Protein AF-A0A2A7UGS6-F1 (afdb_monomer)

Nearest PDB structures (foldseek):
  5nqn-assembly1_A  TM=5.643E-01  e=7.737E-01  Methylosinus trichosporium OB3b
  8a3k-assembly1_UNK  TM=6.134E-01  e=1.224E+00  synthetic construct
  3zx6-assembly1_A  TM=3.512E-01  e=9.407E+00  Archaeoglobus fulgidus DSM 4304

Radius of gyration: 15.06 Å; Cα contacts (8 Å, |Δi|>4): 134; chains: 1; bounding box: 39×29×36 Å

Secondary structure (DSSP, 8-state):
-HHHHHHHHHHHHHHHHTTHHHHH-THHHHHHH-----SHHHHHHHHHHHHHHHHHHHHHHHHHH-GGGHHHHHHHHHHHHHHHHHHHHHSGGG--HHHHHHHHHHHHHHHHHHHHHHHHHT-

pLDDT: mean 86.7, std 12.14, range [56.25, 97.62]

Structure (mmCIF, N/CA/C/O backbone):
data_AF-A0A2A7UGS6-F1
#
_entry.id   AF-A0A2A7UGS6-F1
#
loop_
_atom_site.group_PDB
_atom_site.id
_atom_site.type_symbol
_atom_site.label_atom_id
_atom_site.label_alt_id
_atom_site.label_comp_id
_atom_site.label_asym_id
_atom_site.label_entity_id
_atom_site.label_seq_id
_atom_site.pdbx_PDB_ins_code
_atom_site.Cartn_x
_atom_site.Cartn_y
_atom_site.Cartn_z
_atom_site.occupancy
_atom_site.B_iso_or_equiv
_atom_site.auth_seq_id
_atom_site.auth_comp_id
_atom_site.auth_asym_id
_atom_site.auth_atom_id
_atom_site.pdbx_PDB_model_num
ATOM 1 N N . MET A 1 1 ? -19.004 3.002 10.798 1.00 70.31 1 MET A N 1
ATOM 2 C CA . MET A 1 1 ? -17.572 3.354 10.626 1.00 70.31 1 MET A CA 1
ATOM 3 C C . MET A 1 1 ? -16.693 2.116 10.438 1.00 70.31 1 MET A C 1
ATOM 5 O O . MET A 1 1 ? -15.994 2.053 9.437 1.00 70.31 1 MET A O 1
ATOM 9 N N . TYR A 1 2 ? -16.797 1.086 11.290 1.00 81.62 2 TYR A N 1
ATOM 10 C CA . TYR A 1 2 ? -15.959 -0.124 11.205 1.00 81.62 2 TYR A CA 1
ATOM 11 C C . TYR A 1 2 ? -15.961 -0.868 9.857 1.00 81.62 2 TYR A C 1
ATOM 13 O O . TYR A 1 2 ? -14.882 -1.248 9.401 1.00 81.62 2 TYR A O 1
ATOM 21 N N . LEU A 1 3 ? -17.116 -1.062 9.201 1.00 89.44 3 LEU A N 1
ATOM 22 C CA . LEU A 1 3 ? -17.160 -1.735 7.890 1.00 89.44 3 LEU A CA 1
ATOM 23 C C . LEU A 1 3 ? -16.411 -0.949 6.808 1.00 89.44 3 LEU A C 1
ATOM 25 O O . LEU A 1 3 ? -15.660 -1.543 6.042 1.00 89.44 3 LEU A O 1
ATOM 29 N N . LEU A 1 4 ? -16.573 0.377 6.778 1.00 93.31 4 LEU A N 1
ATOM 30 C CA . LEU A 1 4 ? -15.909 1.232 5.794 1.00 93.31 4 LEU A CA 1
ATOM 31 C C . LEU A 1 4 ? -14.387 1.201 5.973 1.00 93.31 4 LEU A C 1
ATOM 33 O O . LEU A 1 4 ? -13.671 0.973 5.005 1.00 93.31 4 LEU A O 1
ATOM 37 N N . THR A 1 5 ? -13.888 1.342 7.206 1.00 92.38 5 THR A N 1
ATOM 38 C CA . THR A 1 5 ? -12.451 1.206 7.498 1.00 92.38 5 THR A CA 1
ATOM 39 C C . THR A 1 5 ? -11.921 -0.156 7.054 1.00 92.38 5 THR A C 1
ATOM 41 O O . THR A 1 5 ? -10.881 -0.228 6.411 1.00 92.38 5 THR A O 1
ATOM 44 N N . SER A 1 6 ? -12.648 -1.235 7.353 1.00 93.75 6 SER A N 1
ATOM 45 C CA . SER A 1 6 ? -12.239 -2.595 6.978 1.00 93.75 6 SER A CA 1
ATOM 46 C C . SER A 1 6 ? -12.185 -2.762 5.458 1.00 93.75 6 SER A C 1
ATOM 48 O O . SER A 1 6 ? -11.200 -3.270 4.936 1.00 93.75 6 SER A O 1
ATOM 50 N N . ALA A 1 7 ? -13.194 -2.264 4.736 1.00 95.94 7 ALA A N 1
ATOM 51 C CA . ALA A 1 7 ? -13.220 -2.284 3.277 1.00 95.94 7 ALA A CA 1
ATOM 52 C C . ALA A 1 7 ? -12.045 -1.500 2.669 1.00 95.94 7 ALA A C 1
ATOM 54 O O . ALA A 1 7 ? -11.372 -2.006 1.773 1.00 95.94 7 ALA A O 1
ATOM 55 N N . LEU A 1 8 ? -11.746 -0.304 3.189 1.00 95.44 8 LEU A N 1
ATOM 56 C CA . LEU A 1 8 ? -10.603 0.499 2.743 1.00 95.44 8 LEU A CA 1
ATOM 57 C C . LEU A 1 8 ? -9.273 -0.232 2.971 1.00 95.44 8 LEU A C 1
ATOM 59 O O . LEU A 1 8 ? -8.442 -0.283 2.067 1.00 95.44 8 LEU A O 1
ATOM 63 N N . LEU A 1 9 ? -9.085 -0.843 4.144 1.00 95.44 9 LEU A N 1
ATOM 64 C CA . LEU A 1 9 ? -7.876 -1.607 4.463 1.00 95.44 9 LEU A CA 1
ATOM 65 C C . LEU A 1 9 ? -7.714 -2.842 3.571 1.00 95.44 9 LEU A C 1
ATOM 67 O O . LEU A 1 9 ? -6.601 -3.124 3.133 1.00 95.44 9 LEU A O 1
ATOM 71 N N . LEU A 1 10 ? -8.806 -3.541 3.245 1.00 96.88 10 LEU A N 1
ATOM 72 C CA . LEU A 1 10 ? -8.775 -4.667 2.310 1.00 96.88 10 LEU A CA 1
ATOM 73 C C . LEU A 1 10 ? -8.387 -4.220 0.896 1.00 96.88 10 LEU A C 1
ATOM 75 O O . LEU A 1 10 ? -7.553 -4.866 0.265 1.00 96.88 10 LEU A O 1
ATOM 79 N N . VAL A 1 11 ? -8.941 -3.104 0.410 1.00 96.19 11 VAL A N 1
ATOM 80 C CA . VAL A 1 11 ? -8.604 -2.554 -0.914 1.00 96.19 11 VAL A CA 1
ATOM 81 C C . VAL A 1 11 ? -7.135 -2.136 -0.975 1.00 96.19 11 VAL A C 1
ATOM 83 O O . VAL A 1 11 ? -6.415 -2.549 -1.883 1.00 96.19 11 VAL A O 1
ATOM 86 N N . VAL A 1 12 ? -6.658 -1.357 -0.001 1.00 95.88 12 VAL A N 1
ATOM 87 C CA . VAL A 1 12 ? -5.257 -0.907 0.028 1.00 95.88 12 VAL A CA 1
ATOM 88 C C . VAL A 1 12 ? -4.304 -2.090 0.230 1.00 95.88 12 VAL A C 1
ATOM 90 O O . VAL A 1 12 ? -3.260 -2.150 -0.422 1.00 95.88 12 VAL A O 1
ATOM 93 N N . GLY A 1 13 ? -4.673 -3.059 1.070 1.00 95.00 13 GLY A N 1
ATOM 94 C CA . GLY A 1 13 ? -3.919 -4.295 1.268 1.00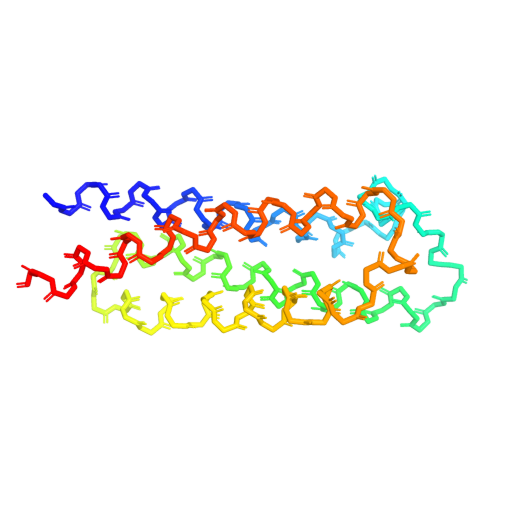 95.00 13 GLY A CA 1
ATOM 95 C C . GLY A 1 13 ? -3.790 -5.113 -0.020 1.00 95.00 13 GLY A C 1
ATOM 96 O O . GLY A 1 13 ? -2.690 -5.535 -0.369 1.00 95.00 13 GLY A O 1
ATOM 97 N N . ALA A 1 14 ? -4.873 -5.250 -0.791 1.00 94.06 14 ALA A N 1
ATOM 98 C CA . ALA A 1 14 ? -4.851 -5.923 -2.089 1.00 94.06 14 ALA A CA 1
ATOM 99 C C . ALA A 1 14 ? -3.937 -5.215 -3.108 1.00 94.06 14 ALA A C 1
ATOM 101 O O . ALA A 1 14 ? -3.205 -5.878 -3.844 1.00 94.06 14 ALA A O 1
ATOM 102 N N . ILE A 1 15 ? -3.916 -3.877 -3.117 1.00 92.44 15 ILE A N 1
ATOM 103 C CA . ILE A 1 15 ? -2.991 -3.099 -3.958 1.00 92.44 15 ILE A CA 1
ATOM 104 C C . ILE A 1 15 ? -1.527 -3.390 -3.574 1.00 92.44 15 ILE A C 1
ATOM 106 O O . ILE A 1 15 ? -0.702 -3.612 -4.459 1.00 92.44 15 ILE A O 1
ATOM 110 N N . HIS A 1 16 ? -1.208 -3.479 -2.278 1.00 91.19 16 HIS A N 1
ATOM 111 C CA . HIS A 1 16 ? 0.142 -3.820 -1.795 1.00 91.19 16 HIS A CA 1
ATOM 112 C C . HIS A 1 16 ? 0.552 -5.268 -2.081 1.00 91.19 16 HIS A C 1
ATOM 114 O O . HIS A 1 16 ? 1.741 -5.555 -2.222 1.00 91.19 16 HIS A O 1
ATOM 120 N N . LEU A 1 17 ? -0.412 -6.185 -2.191 1.00 88.19 17 LEU A N 1
ATOM 121 C CA . LEU A 1 17 ? -0.150 -7.569 -2.586 1.00 88.19 17 LEU A CA 1
ATOM 122 C C . LEU A 1 17 ? 0.175 -7.710 -4.075 1.00 88.19 17 LEU A C 1
ATOM 124 O O . LEU A 1 17 ? 0.842 -8.674 -4.450 1.00 88.19 17 LEU A O 1
ATOM 128 N N . ALA A 1 18 ? -0.257 -6.778 -4.932 1.00 83.94 18 ALA A N 1
ATOM 129 C CA . ALA A 1 18 ? -0.054 -6.889 -6.377 1.00 83.94 18 ALA A CA 1
ATOM 130 C C . ALA A 1 18 ? 1.438 -7.014 -6.774 1.00 83.94 18 ALA A C 1
ATOM 132 O O . ALA A 1 18 ? 1.766 -7.915 -7.552 1.00 83.94 18 ALA A O 1
ATOM 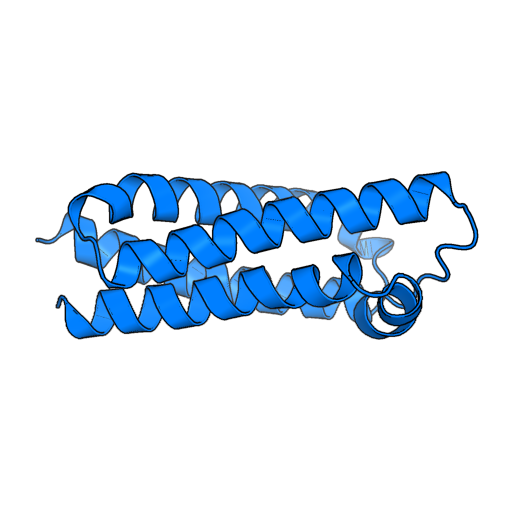133 N N . PRO A 1 19 ? 2.375 -6.227 -6.200 1.00 76.44 19 PRO A N 1
ATOM 134 C CA . PRO A 1 19 ? 3.813 -6.462 -6.341 1.00 76.44 19 PRO A CA 1
ATOM 135 C C . PRO A 1 19 ? 4.275 -7.857 -5.903 1.00 76.44 19 PRO A C 1
ATOM 137 O O . PRO A 1 19 ? 5.198 -8.395 -6.506 1.00 76.44 19 PRO A O 1
ATOM 140 N N . GLY A 1 20 ? 3.628 -8.478 -4.911 1.00 73.94 20 GLY A N 1
ATOM 141 C CA . GLY A 1 20 ? 3.947 -9.823 -4.416 1.00 73.94 20 GLY A CA 1
ATOM 142 C C . GLY A 1 20 ? 3.919 -10.906 -5.500 1.00 73.94 20 GLY A C 1
ATOM 143 O O . GLY A 1 20 ? 4.675 -11.873 -5.435 1.00 73.94 20 GLY A O 1
ATOM 144 N N . ILE A 1 21 ? 3.145 -10.705 -6.570 1.00 69.06 21 ILE A N 1
ATOM 145 C CA . ILE A 1 21 ? 3.132 -11.588 -7.746 1.00 69.06 21 ILE A CA 1
ATOM 146 C C . ILE A 1 21 ? 4.523 -11.666 -8.411 1.00 69.06 21 ILE A C 1
ATOM 148 O O . ILE A 1 21 ? 4.897 -12.709 -8.952 1.00 69.06 21 ILE A O 1
ATOM 152 N N . VAL A 1 22 ? 5.315 -10.592 -8.334 1.00 63.34 22 VAL A N 1
ATOM 153 C CA . VAL A 1 22 ? 6.688 -10.519 -8.861 1.00 63.34 22 VAL A CA 1
ATOM 154 C C . VAL A 1 22 ? 7.672 -11.331 -8.012 1.00 63.34 22 VAL A C 1
ATOM 156 O O . VAL A 1 22 ? 8.642 -11.860 -8.553 1.00 63.34 22 VAL A O 1
ATOM 159 N N . ALA A 1 23 ? 7.414 -11.523 -6.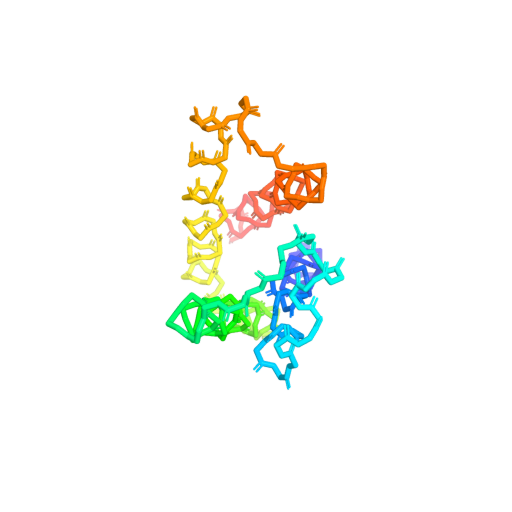711 1.00 66.31 23 ALA A N 1
ATOM 160 C CA . ALA A 1 23 ? 8.253 -12.372 -5.856 1.00 66.31 23 ALA A CA 1
ATOM 161 C C . ALA A 1 23 ? 8.247 -13.843 -6.311 1.00 66.31 23 ALA A C 1
ATOM 163 O O . ALA A 1 23 ? 9.283 -14.519 -6.264 1.00 66.31 23 ALA A O 1
ATOM 164 N N . LEU A 1 24 ? 7.082 -14.314 -6.775 1.00 63.75 24 LEU A N 1
ATOM 165 C CA . LEU A 1 24 ? 6.837 -15.690 -7.212 1.00 63.75 24 LEU A CA 1
ATOM 166 C C . LEU A 1 24 ? 7.309 -15.955 -8.647 1.00 63.75 24 LEU A C 1
ATOM 168 O O . LEU A 1 24 ? 7.611 -17.094 -8.990 1.00 63.75 24 LEU A O 1
ATOM 172 N N . SER A 1 25 ? 7.384 -14.925 -9.494 1.00 65.50 25 SER A N 1
ATOM 173 C CA . SER A 1 25 ? 7.814 -15.073 -10.885 1.00 65.50 25 SER A CA 1
ATOM 174 C C . SER A 1 25 ? 8.651 -13.872 -11.347 1.00 65.50 25 SER A C 1
ATOM 176 O O . SER A 1 25 ? 8.091 -12.821 -11.668 1.00 65.50 25 SER A O 1
ATOM 178 N N . PRO A 1 26 ? 9.985 -14.028 -11.471 1.00 60.19 26 PRO A N 1
ATOM 179 C CA . PRO A 1 26 ? 10.871 -12.978 -11.978 1.00 60.19 26 PRO A CA 1
ATOM 180 C C . PRO A 1 26 ? 10.511 -12.545 -13.404 1.00 60.19 26 PRO A C 1
ATOM 182 O O . PRO A 1 26 ? 10.657 -11.380 -13.766 1.00 60.19 26 PRO A O 1
ATOM 185 N N . HIS A 1 27 ? 9.978 -13.464 -14.216 1.00 60.53 27 HIS A N 1
ATOM 186 C CA . HIS A 1 27 ? 9.523 -13.159 -15.572 1.00 60.53 27 HIS A CA 1
ATOM 187 C C . HIS A 1 27 ? 8.364 -12.149 -15.591 1.00 60.53 27 HIS A C 1
ATOM 189 O O . HIS A 1 27 ? 8.310 -11.324 -16.501 1.00 60.53 27 HIS A O 1
ATOM 195 N N . ARG A 1 28 ? 7.516 -12.110 -14.550 1.00 61.28 28 ARG A N 1
ATOM 196 C CA . ARG A 1 28 ? 6.426 -11.124 -14.416 1.00 61.28 28 ARG A CA 1
ATOM 197 C C . ARG A 1 28 ? 6.911 -9.722 -14.032 1.00 61.28 28 ARG A C 1
ATOM 199 O O . ARG A 1 28 ? 6.144 -8.770 -14.159 1.00 61.28 28 ARG A O 1
ATOM 206 N N . ALA A 1 29 ? 8.178 -9.552 -13.632 1.00 58.78 29 ALA A N 1
ATOM 207 C CA . ALA A 1 29 ? 8.779 -8.224 -13.468 1.00 58.78 29 ALA A CA 1
ATOM 208 C C . ALA A 1 29 ? 8.809 -7.459 -14.801 1.00 58.78 29 ALA A C 1
ATOM 210 O O . ALA A 1 29 ? 8.546 -6.255 -14.825 1.00 58.78 29 ALA A O 1
ATOM 211 N N . ARG A 1 30 ? 9.023 -8.168 -15.925 1.00 60.19 30 ARG A N 1
ATOM 212 C CA . ARG A 1 30 ? 8.884 -7.577 -17.263 1.00 60.19 30 ARG A CA 1
ATOM 213 C C . ARG A 1 30 ? 7.467 -7.081 -17.484 1.00 60.19 30 ARG A C 1
ATOM 215 O O . ARG A 1 30 ? 7.313 -5.953 -17.930 1.00 60.19 30 ARG A O 1
ATOM 222 N N . ASP A 1 31 ? 6.450 -7.854 -17.122 1.00 59.34 31 ASP A N 1
ATOM 223 C CA . ASP A 1 31 ? 5.047 -7.488 -17.350 1.00 59.34 31 ASP A CA 1
ATOM 224 C C . ASP A 1 31 ? 4.592 -6.307 -16.482 1.00 59.34 31 ASP A C 1
ATOM 226 O O . ASP A 1 31 ? 3.937 -5.394 -16.991 1.00 59.34 31 ASP A O 1
ATOM 230 N N . LEU A 1 32 ? 4.985 -6.273 -15.202 1.00 60.03 32 LEU A N 1
ATOM 231 C CA . LEU A 1 32 ? 4.606 -5.200 -14.276 1.00 60.03 32 LEU A CA 1
ATOM 232 C C . LEU A 1 32 ? 5.435 -3.922 -14.438 1.00 60.03 32 LEU A C 1
ATOM 234 O O . LEU A 1 32 ? 4.875 -2.832 -14.346 1.00 60.03 32 LEU A O 1
ATOM 238 N N . TYR A 1 33 ? 6.743 -4.032 -14.684 1.00 56.75 33 TYR A N 1
ATOM 239 C CA . TYR A 1 33 ? 7.665 -2.888 -14.654 1.00 56.75 33 TYR A CA 1
ATOM 240 C C . TYR A 1 33 ? 8.326 -2.581 -16.002 1.00 56.75 33 TYR A C 1
ATOM 242 O O . TYR A 1 33 ? 8.853 -1.487 -16.184 1.00 56.75 33 TYR A O 1
ATOM 250 N N . GLY A 1 34 ? 8.247 -3.482 -16.986 1.00 56.25 34 GLY A N 1
ATOM 251 C CA . GLY A 1 34 ? 8.863 -3.290 -18.308 1.00 56.25 34 GLY A CA 1
ATOM 252 C C . GLY A 1 34 ? 10.379 -3.469 -18.315 1.00 56.25 34 GLY A C 1
ATOM 253 O O . GLY A 1 34 ? 11.003 -3.287 -19.354 1.00 56.25 34 GLY A O 1
ATOM 254 N N . THR A 1 35 ? 10.973 -3.836 -17.181 1.00 56.97 35 THR A N 1
ATOM 255 C CA . THR A 1 35 ? 12.403 -4.087 -17.052 1.00 56.97 35 THR A CA 1
ATOM 256 C C . THR A 1 35 ? 12.664 -5.579 -17.231 1.00 56.97 35 THR A C 1
ATOM 258 O O . THR A 1 35 ? 12.110 -6.421 -16.520 1.00 56.97 35 THR A O 1
ATOM 261 N N . ALA A 1 36 ? 13.505 -5.943 -18.198 1.00 57.09 36 ALA A N 1
ATOM 262 C CA . ALA A 1 36 ? 14.167 -7.235 -18.131 1.00 57.09 36 ALA A CA 1
ATOM 263 C C . ALA A 1 36 ? 15.161 -7.132 -16.972 1.00 57.09 36 ALA A C 1
ATOM 265 O O . ALA A 1 36 ? 16.163 -6.434 -17.082 1.00 57.09 36 ALA A O 1
ATOM 266 N N . ALA A 1 37 ? 14.859 -7.759 -15.834 1.00 58.53 37 ALA A N 1
ATOM 267 C CA . ALA A 1 37 ? 15.862 -7.994 -14.803 1.00 58.53 37 ALA A CA 1
ATOM 268 C C . ALA A 1 37 ? 16.815 -9.078 -15.333 1.00 58.53 37 ALA A C 1
ATOM 270 O O . ALA A 1 37 ? 16.699 -10.251 -14.992 1.00 58.53 37 ALA A O 1
ATOM 271 N N . THR A 1 38 ? 17.647 -8.699 -16.304 1.00 63.59 38 THR A N 1
ATOM 272 C CA . THR A 1 38 ? 18.676 -9.552 -16.911 1.00 63.59 38 THR A CA 1
ATOM 273 C C . THR A 1 38 ? 19.836 -9.765 -15.945 1.00 63.59 38 THR A C 1
ATOM 275 O O . THR A 1 38 ? 20.539 -10.760 -16.056 1.00 63.59 38 THR A O 1
ATOM 278 N N . ASP A 1 39 ? 19.992 -8.845 -14.993 1.00 78.19 39 ASP A N 1
ATOM 279 C CA . ASP A 1 39 ? 20.913 -8.935 -13.869 1.00 78.19 39 ASP A CA 1
ATOM 280 C C . ASP A 1 39 ? 20.276 -9.739 -12.707 1.00 78.19 39 ASP A C 1
ATOM 282 O O . ASP A 1 39 ? 19.222 -9.332 -12.190 1.00 78.19 39 ASP A O 1
ATOM 286 N N . PRO A 1 40 ? 20.876 -10.877 -12.298 1.00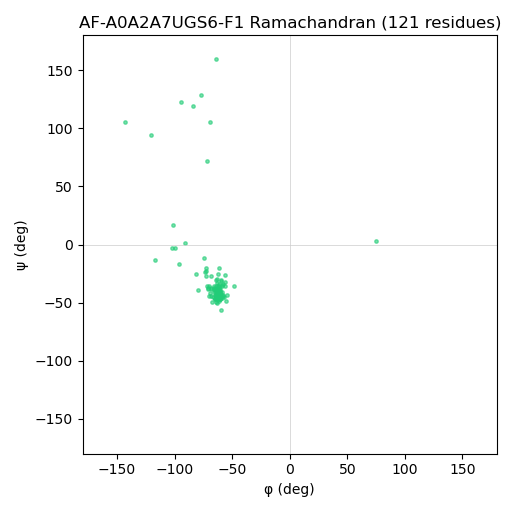 80.69 40 PRO A N 1
ATOM 287 C CA . PRO A 1 40 ? 20.417 -11.684 -11.168 1.00 80.69 40 PRO A CA 1
ATOM 288 C C . PRO A 1 40 ? 20.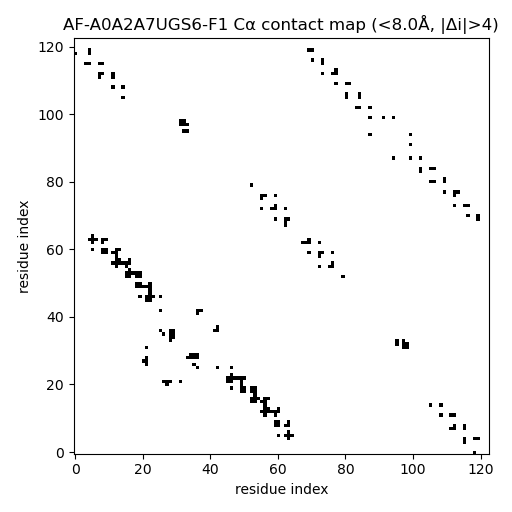308 -10.918 -9.843 1.00 80.69 40 PRO A C 1
ATOM 290 O O . PRO A 1 40 ? 19.360 -11.163 -9.088 1.00 80.69 40 PRO A O 1
ATOM 293 N N . ASP A 1 41 ? 21.208 -9.971 -9.574 1.00 83.81 41 ASP A N 1
ATOM 294 C CA . ASP A 1 41 ? 21.218 -9.219 -8.314 1.00 83.81 41 ASP A CA 1
ATOM 295 C C . ASP A 1 41 ? 20.025 -8.262 -8.257 1.00 83.81 41 ASP A C 1
ATOM 297 O O . ASP A 1 41 ? 19.272 -8.224 -7.276 1.00 83.81 41 ASP A O 1
ATOM 301 N N . LEU A 1 42 ? 19.757 -7.562 -9.362 1.00 80.81 42 LEU A N 1
ATOM 302 C CA . LEU A 1 42 ? 18.565 -6.729 -9.501 1.00 80.81 42 LEU A CA 1
ATOM 303 C C . LEU A 1 42 ? 17.278 -7.558 -9.369 1.00 80.81 42 LEU A C 1
ATOM 305 O O . LEU A 1 42 ? 16.319 -7.122 -8.724 1.00 80.81 42 LEU A O 1
ATOM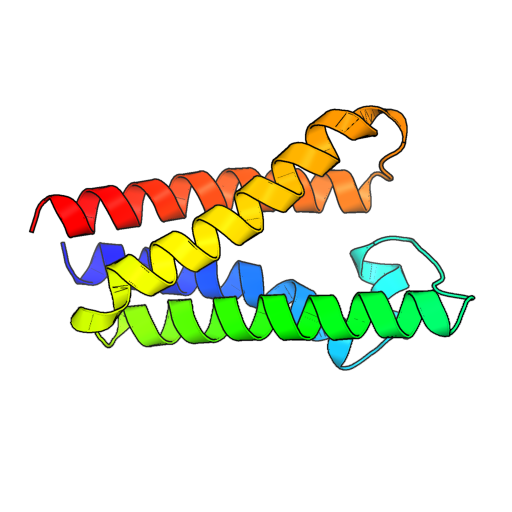 309 N N . ALA A 1 43 ? 17.239 -8.759 -9.952 1.00 80.75 43 ALA A N 1
ATOM 310 C CA . ALA A 1 43 ? 16.090 -9.652 -9.833 1.00 80.75 43 ALA A CA 1
ATOM 311 C C . ALA A 1 43 ? 15.841 -10.068 -8.373 1.00 80.75 43 ALA A C 1
ATOM 313 O O . ALA A 1 43 ? 14.692 -10.058 -7.922 1.00 80.75 43 ALA A O 1
ATOM 314 N N . LEU A 1 44 ? 16.894 -10.391 -7.616 1.00 84.19 44 LEU A N 1
ATOM 315 C CA . LEU A 1 44 ? 16.795 -10.711 -6.191 1.00 84.19 44 LEU A CA 1
ATOM 316 C C . LEU A 1 44 ? 16.241 -9.526 -5.386 1.00 84.19 44 LEU A C 1
ATOM 318 O O . LEU A 1 44 ? 15.285 -9.705 -4.626 1.00 84.19 44 LEU A O 1
ATOM 322 N N . LEU A 1 45 ? 16.774 -8.317 -5.590 1.00 86.25 45 LEU A N 1
ATOM 323 C CA . LEU A 1 45 ? 16.324 -7.104 -4.893 1.00 86.25 45 LEU A CA 1
ATOM 324 C C . LEU A 1 45 ? 14.846 -6.791 -5.169 1.00 86.25 45 LEU A C 1
ATOM 326 O O . LEU A 1 45 ? 14.091 -6.475 -4.245 1.00 86.25 45 LEU A O 1
ATOM 330 N N . LEU A 1 46 ? 14.397 -6.931 -6.421 1.00 83.75 46 LEU A N 1
ATOM 331 C CA . LEU A 1 46 ? 12.992 -6.724 -6.790 1.00 83.75 46 LEU A CA 1
ATOM 332 C C . LEU A 1 46 ? 12.062 -7.768 -6.158 1.00 83.75 46 LEU A C 1
ATOM 334 O O . LEU A 1 46 ? 10.964 -7.417 -5.723 1.00 83.75 46 LEU A O 1
ATOM 338 N N . ARG A 1 47 ? 12.493 -9.031 -6.053 1.00 83.94 47 ARG A N 1
ATOM 339 C CA . ARG A 1 47 ? 11.722 -10.088 -5.377 1.00 83.94 47 ARG A CA 1
ATOM 340 C C . ARG A 1 47 ? 11.643 -9.858 -3.876 1.00 83.94 47 ARG A C 1
ATOM 342 O O . ARG A 1 47 ? 10.560 -9.975 -3.312 1.00 83.94 47 ARG A O 1
ATOM 349 N N . HIS A 1 48 ? 12.752 -9.497 -3.235 1.00 87.19 48 HIS A N 1
ATOM 350 C CA . HIS A 1 48 ? 12.757 -9.176 -1.810 1.00 87.19 48 HIS A CA 1
ATOM 351 C C . HIS A 1 48 ? 11.826 -7.992 -1.513 1.00 87.19 48 HIS A C 1
ATOM 353 O O . HIS A 1 48 ? 10.975 -8.078 -0.628 1.00 87.19 48 HIS A O 1
ATOM 359 N N . ARG A 1 49 ? 11.888 -6.931 -2.329 1.00 88.62 49 ARG A N 1
ATOM 360 C CA . ARG A 1 49 ? 10.960 -5.796 -2.240 1.00 88.62 49 ARG A CA 1
ATOM 361 C C . ARG A 1 49 ? 9.501 -6.225 -2.406 1.00 88.62 49 ARG A C 1
ATOM 363 O O . ARG A 1 49 ? 8.643 -5.763 -1.658 1.00 88.62 49 ARG A O 1
ATOM 370 N N . ALA A 1 50 ? 9.215 -7.098 -3.369 1.00 89.25 50 ALA A N 1
ATOM 371 C CA . ALA A 1 50 ? 7.875 -7.635 -3.579 1.00 89.25 50 ALA A CA 1
ATOM 372 C C . ALA A 1 50 ? 7.355 -8.406 -2.352 1.00 89.25 50 ALA A C 1
ATOM 374 O O . ALA A 1 50 ? 6.187 -8.257 -2.002 1.00 89.25 50 ALA A O 1
ATOM 375 N N . VAL A 1 51 ? 8.213 -9.167 -1.662 1.00 90.69 51 VAL A N 1
ATOM 376 C CA . VAL A 1 51 ? 7.859 -9.843 -0.401 1.00 90.69 51 VAL A CA 1
ATOM 377 C C . VAL A 1 51 ? 7.554 -8.832 0.704 1.00 90.69 51 VAL A C 1
ATOM 379 O O . VAL A 1 51 ? 6.531 -8.966 1.369 1.00 90.69 51 VAL A O 1
ATOM 382 N N . LEU A 1 52 ? 8.384 -7.799 0.882 1.00 91.94 52 LEU A N 1
ATOM 383 C CA . LEU A 1 52 ? 8.145 -6.766 1.899 1.00 91.94 52 LEU A CA 1
ATOM 384 C C . LEU A 1 52 ? 6.807 -6.046 1.679 1.00 91.94 52 LEU A C 1
ATOM 386 O O . LEU A 1 52 ? 6.042 -5.866 2.624 1.00 91.94 52 LEU A O 1
ATOM 390 N N . LEU A 1 53 ? 6.488 -5.690 0.431 1.00 92.06 53 LEU A N 1
ATOM 391 C CA . LEU A 1 53 ? 5.196 -5.091 0.078 1.00 92.06 53 LEU A CA 1
ATOM 392 C C . LEU A 1 53 ? 4.036 -6.055 0.349 1.00 92.06 53 LEU A C 1
ATOM 394 O O . LEU A 1 53 ? 3.022 -5.648 0.914 1.00 92.06 53 LEU A O 1
ATOM 398 N N . ALA A 1 54 ? 4.207 -7.338 0.025 1.00 92.00 54 ALA A N 1
ATOM 399 C CA . ALA A 1 54 ? 3.192 -8.347 0.288 1.00 92.00 54 ALA A CA 1
ATOM 400 C C . ALA A 1 54 ? 2.931 -8.547 1.791 1.00 92.00 54 ALA A C 1
ATOM 402 O O . ALA A 1 54 ? 1.778 -8.692 2.191 1.00 92.00 54 ALA A O 1
ATOM 403 N N . LEU A 1 55 ? 3.971 -8.498 2.630 1.00 95.06 55 LEU A N 1
ATOM 404 C CA . LEU A 1 55 ? 3.837 -8.561 4.088 1.00 95.06 55 LEU A CA 1
ATOM 405 C C . LEU A 1 55 ? 3.041 -7.370 4.634 1.00 95.06 55 LEU A C 1
ATOM 407 O O . LEU A 1 55 ? 2.134 -7.558 5.444 1.00 95.06 55 LEU A O 1
ATOM 411 N N . VAL A 1 56 ? 3.325 -6.156 4.153 1.00 96.19 56 VAL A N 1
ATOM 412 C CA . VAL A 1 56 ? 2.551 -4.959 4.518 1.00 96.19 56 VAL A CA 1
ATOM 413 C C . VAL A 1 56 ? 1.096 -5.097 4.063 1.00 96.19 56 VAL A C 1
ATOM 415 O O . VAL A 1 56 ? 0.185 -4.828 4.844 1.00 96.19 56 VAL A O 1
ATOM 418 N N . GLY A 1 57 ? 0.862 -5.581 2.839 1.00 95.81 57 GLY A N 1
ATOM 419 C CA . GLY A 1 57 ? -0.480 -5.831 2.310 1.00 95.81 57 GLY A CA 1
ATOM 420 C C . GLY A 1 57 ? -1.271 -6.846 3.136 1.00 95.81 57 GLY A C 1
ATOM 421 O O . GLY A 1 57 ? -2.407 -6.573 3.523 1.00 95.81 57 GLY A O 1
ATOM 422 N N . ALA A 1 58 ? -0.655 -7.976 3.485 1.00 96.31 58 ALA A N 1
ATOM 423 C CA . ALA A 1 58 ? -1.256 -8.986 4.352 1.00 96.31 58 ALA A CA 1
ATOM 424 C C . ALA A 1 58 ? -1.567 -8.429 5.750 1.00 96.31 58 ALA A C 1
ATOM 426 O O . ALA A 1 58 ? -2.651 -8.667 6.281 1.00 96.31 58 ALA A O 1
ATOM 427 N N . GLY A 1 59 ? -0.663 -7.632 6.325 1.00 97.38 59 GLY A N 1
ATOM 428 C CA . GLY A 1 59 ? -0.895 -6.976 7.609 1.00 97.38 59 GLY A CA 1
ATOM 429 C C . GLY A 1 59 ? -2.042 -5.958 7.562 1.00 97.38 59 GLY A C 1
ATOM 430 O O . GLY A 1 59 ? -2.846 -5.903 8.489 1.00 97.38 59 GLY A O 1
ATOM 431 N N . LEU A 1 60 ? -2.185 -5.194 6.471 1.00 97.38 60 LEU A N 1
ATOM 432 C CA . LEU A 1 60 ? -3.329 -4.295 6.264 1.00 97.38 60 LEU A CA 1
ATOM 433 C C . LEU A 1 60 ? -4.646 -5.076 6.171 1.00 97.38 60 LEU A C 1
ATOM 435 O O . LEU A 1 60 ? -5.636 -4.683 6.788 1.00 97.38 60 LEU A O 1
ATOM 439 N N . MET A 1 61 ? -4.656 -6.209 5.464 1.00 97.44 61 MET A N 1
ATOM 440 C CA . MET A 1 61 ? -5.828 -7.087 5.403 1.00 97.44 61 MET A CA 1
ATOM 441 C C . MET A 1 61 ? -6.163 -7.685 6.772 1.00 97.44 61 MET A C 1
ATOM 443 O O . MET A 1 61 ? -7.329 -7.720 7.151 1.00 97.44 61 MET A O 1
ATOM 447 N N . TYR A 1 62 ? -5.160 -8.095 7.547 1.00 97.56 62 TYR A N 1
ATOM 448 C CA . TYR A 1 62 ? -5.351 -8.565 8.918 1.00 97.56 62 TYR A CA 1
ATOM 449 C C . TYR A 1 62 ? -5.937 -7.465 9.820 1.00 97.56 62 TYR A C 1
ATOM 451 O O . TYR A 1 62 ? -6.914 -7.687 10.536 1.00 97.56 62 TYR A O 1
ATOM 459 N N . ALA A 1 63 ? -5.429 -6.235 9.709 1.00 96.56 63 ALA A N 1
ATOM 460 C CA . ALA A 1 63 ? -5.937 -5.074 10.437 1.00 96.56 63 ALA A CA 1
ATOM 461 C C . ALA A 1 63 ? -7.399 -4.722 10.104 1.00 96.56 63 ALA A C 1
ATOM 463 O O . ALA A 1 63 ? -8.080 -4.069 10.905 1.00 96.56 63 ALA A O 1
ATOM 464 N N . ALA A 1 64 ? -7.924 -5.173 8.958 1.00 96.25 64 ALA A N 1
ATOM 465 C CA . ALA A 1 64 ? -9.346 -5.048 8.657 1.00 96.25 64 ALA A CA 1
ATOM 466 C C . ALA A 1 64 ? -10.200 -5.765 9.720 1.00 96.25 64 ALA A C 1
ATOM 468 O O . ALA A 1 64 ? -11.187 -5.199 10.191 1.00 96.25 64 ALA A O 1
ATOM 469 N N . PHE A 1 65 ? -9.765 -6.943 10.173 1.00 96.50 65 PHE A N 1
ATOM 470 C CA . PHE A 1 65 ? -10.476 -7.785 11.141 1.00 96.50 65 PHE A CA 1
ATOM 471 C C . PHE A 1 65 ? -10.011 -7.592 12.589 1.00 96.50 65 PHE A C 1
ATOM 473 O O . PHE A 1 65 ? -10.731 -7.957 13.515 1.00 96.50 65 PHE A O 1
ATOM 480 N N . THR A 1 66 ? -8.842 -6.984 12.801 1.00 95.94 66 THR A N 1
ATOM 481 C CA . THR A 1 66 ? -8.254 -6.783 14.131 1.00 95.94 66 THR A CA 1
ATOM 482 C C . THR A 1 66 ? -8.054 -5.287 14.417 1.00 95.94 66 THR A C 1
ATOM 484 O O . THR A 1 66 ? -7.025 -4.719 14.048 1.00 95.94 66 THR A O 1
ATOM 487 N N . PRO A 1 67 ? -9.015 -4.611 15.083 1.00 92.75 67 PRO A N 1
ATOM 488 C CA . PRO A 1 67 ? -8.967 -3.162 15.291 1.00 92.75 67 PRO A CA 1
ATOM 489 C C . PRO A 1 67 ? -7.732 -2.658 16.043 1.00 92.75 67 PRO A C 1
ATOM 491 O O . PRO A 1 67 ? -7.224 -1.587 15.718 1.00 92.75 67 PRO A O 1
ATOM 494 N N . SER A 1 68 ? -7.220 -3.438 17.000 1.00 95.00 68 SER A N 1
ATOM 495 C CA . SER A 1 68 ? -6.086 -3.056 17.853 1.00 95.00 68 SER A CA 1
ATOM 496 C C . SER A 1 68 ? -4.782 -2.812 17.088 1.00 95.00 68 SER A C 1
ATOM 498 O O . SER A 1 68 ? -3.952 -2.033 17.544 1.00 95.00 68 SER A O 1
ATOM 500 N N . VAL A 1 69 ? -4.601 -3.424 15.912 1.00 96.69 69 VAL A N 1
ATOM 501 C CA . VAL A 1 69 ? -3.376 -3.274 15.102 1.00 96.69 69 VAL A CA 1
ATOM 502 C C . VAL A 1 69 ? -3.520 -2.266 13.957 1.00 96.69 69 VAL A C 1
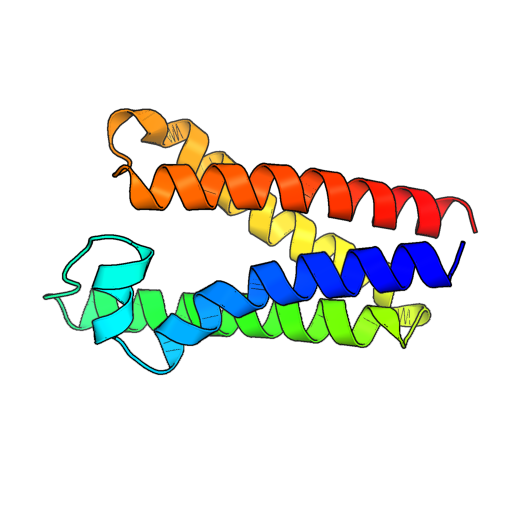ATOM 504 O O . VAL A 1 69 ? -2.548 -2.000 13.248 1.00 96.69 69 VAL A O 1
ATOM 507 N N . ARG A 1 70 ? -4.708 -1.674 13.762 1.00 95.75 70 ARG A N 1
ATOM 508 C CA . ARG A 1 70 ? -4.973 -0.740 12.652 1.00 95.75 70 ARG A CA 1
ATOM 509 C C . ARG A 1 70 ? -4.011 0.442 12.603 1.00 95.75 70 ARG A C 1
ATOM 511 O O . ARG A 1 70 ? -3.474 0.666 11.520 1.00 95.75 70 ARG A O 1
ATOM 518 N N . PRO A 1 71 ? -3.743 1.173 13.704 1.00 96.12 71 PRO A N 1
ATOM 519 C CA . PRO A 1 71 ? -2.870 2.343 13.638 1.00 96.12 71 PRO A CA 1
ATOM 520 C C . PRO A 1 71 ? -1.460 1.983 13.159 1.00 96.12 71 PRO A C 1
ATOM 522 O O . PRO A 1 71 ? -0.921 2.637 12.269 1.00 96.12 71 PRO A O 1
ATOM 525 N N . ALA A 1 72 ? -0.900 0.888 13.685 1.00 97.38 72 ALA A N 1
ATOM 526 C CA . ALA A 1 72 ? 0.422 0.402 13.303 1.00 97.38 72 ALA A CA 1
ATOM 527 C C . ALA A 1 72 ? 0.483 -0.001 11.821 1.00 97.38 72 ALA A C 1
ATOM 529 O O . ALA A 1 72 ? 1.399 0.409 11.107 1.00 97.38 72 ALA A O 1
ATOM 530 N N . MET A 1 73 ? -0.507 -0.756 11.332 1.00 97.56 73 MET A N 1
ATOM 531 C CA . MET A 1 73 ? -0.511 -1.206 9.937 1.00 97.56 73 MET A CA 1
ATOM 532 C C . MET A 1 73 ? -0.795 -0.075 8.945 1.00 97.56 73 MET A C 1
ATOM 534 O O . MET A 1 73 ? -0.183 -0.041 7.878 1.00 97.56 73 MET A O 1
ATOM 538 N N . ILE A 1 74 ? -1.662 0.877 9.302 1.00 97.25 74 ILE A N 1
ATOM 539 C CA . ILE A 1 74 ? -1.901 2.096 8.516 1.00 97.25 74 ILE A CA 1
ATOM 540 C C . ILE A 1 74 ? -0.612 2.908 8.398 1.00 97.25 74 ILE A C 1
ATOM 542 O O . ILE A 1 74 ? -0.249 3.309 7.294 1.00 97.25 74 ILE A O 1
ATOM 546 N N . LEU A 1 75 ? 0.111 3.107 9.503 1.00 97.62 75 LEU A N 1
ATOM 547 C CA . LEU A 1 75 ? 1.382 3.826 9.487 1.00 97.62 75 LEU A CA 1
ATOM 548 C C . LEU A 1 75 ? 2.421 3.114 8.608 1.00 97.62 75 LEU A C 1
ATOM 550 O O . LEU A 1 75 ? 3.058 3.757 7.776 1.00 97.62 75 LEU A O 1
ATOM 554 N N . ALA A 1 76 ? 2.557 1.792 8.739 1.00 97.19 76 ALA A N 1
ATOM 555 C CA . ALA A 1 76 ? 3.480 1.004 7.925 1.00 97.19 76 ALA A CA 1
ATOM 556 C C . ALA A 1 76 ? 3.163 1.101 6.420 1.00 97.19 76 ALA A C 1
ATOM 558 O O . ALA A 1 76 ? 4.058 1.371 5.616 1.00 97.19 76 ALA A O 1
ATOM 559 N N . GLY A 1 77 ? 1.890 0.942 6.037 1.00 96.06 77 GLY A N 1
ATOM 560 C CA . GLY A 1 77 ? 1.440 1.096 4.649 1.00 96.06 77 GLY A CA 1
ATOM 561 C C . GLY A 1 77 ? 1.664 2.509 4.111 1.00 96.06 77 GLY A C 1
ATOM 562 O O . GLY A 1 77 ? 2.141 2.683 2.990 1.00 96.06 77 GLY A O 1
ATOM 563 N N . PHE A 1 78 ? 1.390 3.525 4.931 1.00 96.81 78 PHE A N 1
ATOM 564 C CA . PHE A 1 78 ? 1.581 4.921 4.558 1.00 96.81 78 PHE A CA 1
ATOM 565 C C . PHE A 1 78 ? 3.053 5.243 4.303 1.00 96.81 78 PHE A C 1
ATOM 567 O O . PHE A 1 78 ? 3.381 5.779 3.249 1.00 96.81 78 PHE A O 1
ATOM 574 N N . LEU A 1 79 ? 3.952 4.869 5.220 1.00 96.75 79 LEU A N 1
ATOM 575 C CA . LEU A 1 79 ? 5.392 5.087 5.052 1.00 96.75 79 LEU A CA 1
ATOM 576 C C . LEU A 1 79 ? 5.941 4.339 3.833 1.00 96.75 79 LEU A C 1
ATOM 578 O O . LEU A 1 79 ? 6.772 4.880 3.100 1.00 96.75 79 LEU A O 1
ATOM 582 N N . SER A 1 80 ? 5.441 3.127 3.576 1.00 94.00 80 SER A N 1
ATOM 583 C CA . SER A 1 80 ? 5.820 2.346 2.400 1.00 94.00 80 SER A CA 1
ATOM 584 C C . SER A 1 80 ? 5.481 3.087 1.100 1.00 94.00 80 SER A C 1
ATOM 586 O O . SER A 1 80 ? 6.386 3.385 0.316 1.00 94.00 80 SER A O 1
ATOM 588 N N . MET A 1 81 ? 4.218 3.481 0.903 1.00 94.62 81 MET A N 1
ATOM 589 C CA . MET A 1 81 ? 3.798 4.213 -0.300 1.00 94.62 81 MET A CA 1
ATOM 590 C C . MET A 1 81 ? 4.434 5.601 -0.397 1.00 94.62 81 MET A C 1
ATOM 592 O O . MET A 1 81 ? 4.874 5.998 -1.476 1.00 94.62 81 MET A O 1
ATOM 596 N N . LEU A 1 82 ? 4.536 6.329 0.719 1.00 95.44 82 LEU A N 1
ATOM 597 C CA . LEU A 1 82 ? 5.125 7.667 0.747 1.00 95.44 82 LEU A CA 1
ATOM 598 C C . LEU A 1 82 ? 6.586 7.638 0.296 1.00 95.44 82 LEU A C 1
ATOM 600 O O . LEU A 1 82 ? 6.987 8.476 -0.511 1.00 95.44 82 LEU A O 1
ATOM 604 N N . SER A 1 83 ? 7.365 6.659 0.765 1.00 93.81 83 SER A N 1
ATOM 605 C CA . SER A 1 83 ? 8.761 6.507 0.347 1.00 93.81 83 SER A CA 1
ATOM 606 C C . SER A 1 83 ? 8.872 6.275 -1.163 1.00 93.81 83 SER A C 1
ATOM 608 O O . SER A 1 83 ? 9.630 6.969 -1.842 1.00 93.81 83 SER A O 1
ATOM 610 N N . PHE A 1 84 ? 8.054 5.379 -1.726 1.00 91.50 84 PHE A N 1
ATOM 611 C CA . PHE A 1 84 ? 8.049 5.122 -3.164 1.00 91.50 84 PHE A CA 1
ATOM 612 C C . PHE A 1 84 ? 7.611 6.346 -3.973 1.00 91.50 84 PHE A C 1
ATOM 614 O O . PHE A 1 84 ? 8.257 6.679 -4.967 1.00 91.50 84 PHE A O 1
ATOM 621 N N . LEU A 1 85 ? 6.556 7.042 -3.546 1.00 93.62 85 LEU A N 1
ATOM 622 C CA . LEU A 1 85 ? 6.077 8.259 -4.200 1.00 93.62 85 LEU A CA 1
ATOM 623 C C . LEU A 1 85 ? 7.118 9.380 -4.160 1.00 93.62 85 LEU A C 1
ATOM 625 O O . LEU A 1 85 ? 7.270 10.087 -5.155 1.00 93.62 85 LEU A O 1
ATOM 629 N N . ALA A 1 86 ? 7.859 9.527 -3.058 1.00 94.62 86 ALA A N 1
ATOM 630 C CA . ALA A 1 86 ? 8.929 10.513 -2.934 1.00 94.62 86 ALA A CA 1
ATOM 631 C C . ALA A 1 86 ? 10.067 10.243 -3.933 1.00 94.62 86 ALA A C 1
ATOM 633 O O . ALA A 1 86 ? 10.467 11.151 -4.666 1.00 94.62 86 ALA A O 1
ATOM 634 N N . PHE A 1 87 ? 10.532 8.993 -4.038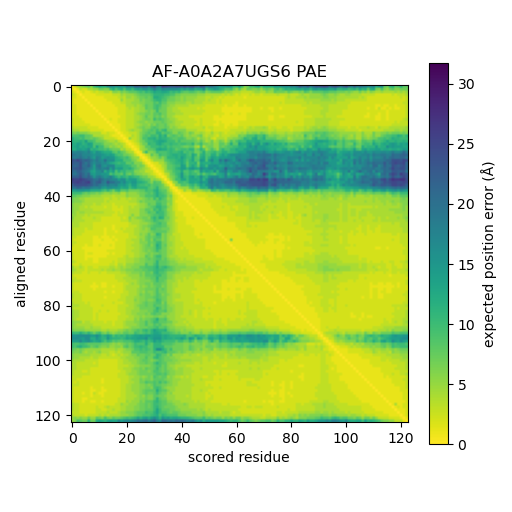 1.00 92.56 87 PHE A N 1
ATOM 635 C CA . PHE A 1 87 ? 11.536 8.608 -5.037 1.00 92.56 87 PHE A CA 1
ATOM 636 C C . PHE A 1 87 ? 11.002 8.767 -6.465 1.00 92.56 87 PHE A C 1
ATOM 638 O O . PHE A 1 87 ? 11.642 9.391 -7.309 1.00 92.56 87 PHE A O 1
ATOM 645 N N . ALA A 1 88 ? 9.775 8.309 -6.727 1.00 90.62 88 ALA A N 1
ATOM 646 C CA . ALA A 1 88 ? 9.145 8.443 -8.036 1.00 90.62 88 ALA A CA 1
ATOM 647 C C . ALA A 1 88 ? 8.952 9.912 -8.449 1.00 90.62 88 ALA A C 1
ATOM 649 O O . ALA A 1 88 ? 9.046 10.235 -9.631 1.00 90.62 88 ALA A O 1
ATOM 650 N N . ALA A 1 89 ? 8.684 10.807 -7.494 1.00 91.06 89 ALA A N 1
ATOM 651 C CA . ALA A 1 89 ? 8.557 12.239 -7.729 1.00 91.06 89 ALA A CA 1
ATOM 652 C C . ALA A 1 89 ? 9.898 12.903 -8.071 1.00 91.06 89 ALA A C 1
ATOM 654 O O . ALA A 1 89 ? 9.917 13.812 -8.904 1.00 91.06 89 ALA A O 1
ATOM 655 N N . ARG A 1 90 ? 10.994 12.440 -7.459 1.00 92.12 90 ARG A N 1
ATOM 656 C CA . ARG A 1 90 ? 12.357 12.916 -7.726 1.00 92.12 90 ARG A CA 1
ATOM 657 C C . ARG A 1 90 ? 12.861 12.468 -9.099 1.00 92.12 90 ARG A C 1
ATOM 659 O O . ARG A 1 90 ? 13.441 13.272 -9.818 1.00 92.12 90 ARG A O 1
ATOM 666 N N . ASP A 1 91 ? 12.531 11.243 -9.504 1.00 89.81 91 ASP A N 1
ATOM 667 C CA . ASP A 1 91 ? 13.065 10.619 -10.723 1.00 89.81 91 ASP A CA 1
ATOM 668 C C . ASP A 1 91 ? 12.090 10.639 -11.917 1.00 89.81 91 ASP A C 1
ATOM 670 O O . ASP A 1 91 ? 12.272 9.899 -12.886 1.00 89.81 91 ASP A O 1
ATOM 674 N N . ARG A 1 92 ? 11.042 11.482 -11.889 1.00 78.56 92 ARG A N 1
ATOM 675 C CA . ARG A 1 92 ? 9.922 11.471 -12.865 1.00 78.56 92 ARG A CA 1
ATOM 676 C C . ARG A 1 92 ? 10.344 11.425 -14.337 1.00 78.56 92 ARG A C 1
ATOM 678 O O . ARG A 1 92 ? 9.653 10.784 -15.130 1.00 78.56 92 ARG A O 1
ATOM 685 N N . GLY A 1 93 ? 11.441 12.093 -14.701 1.00 77.94 93 GLY A N 1
ATOM 686 C CA . GLY A 1 93 ? 11.968 12.120 -16.072 1.00 77.94 93 GLY A CA 1
ATOM 687 C C . GLY A 1 93 ? 12.434 10.752 -16.581 1.00 77.94 93 GLY A C 1
ATOM 688 O O . GLY A 1 93 ? 12.257 10.448 -17.757 1.00 77.94 93 GLY A O 1
ATOM 689 N N . ASN A 1 94 ? 12.911 9.891 -15.680 1.00 83.19 94 ASN A N 1
ATOM 690 C CA . ASN A 1 94 ? 13.563 8.618 -15.997 1.00 83.19 94 ASN A CA 1
ATOM 691 C C . ASN A 1 94 ? 12.644 7.401 -15.796 1.00 83.19 94 ASN A C 1
ATOM 693 O O . ASN A 1 94 ? 13.027 6.268 -16.079 1.00 83.19 94 ASN A O 1
ATOM 697 N N . LEU A 1 95 ? 11.414 7.607 -15.310 1.00 83.81 95 LEU A N 1
ATOM 698 C CA . LEU A 1 95 ? 10.472 6.513 -15.082 1.00 83.81 95 LEU A CA 1
ATOM 699 C C . LEU A 1 95 ? 9.833 6.038 -16.387 1.00 83.81 95 LEU A C 1
ATOM 701 O O . LEU A 1 95 ? 9.208 6.827 -17.105 1.00 83.81 95 LEU A O 1
ATOM 705 N N . GLY A 1 96 ? 9.873 4.728 -16.625 1.00 85.25 96 GLY A N 1
ATOM 706 C CA . GLY A 1 96 ? 9.109 4.088 -17.693 1.00 85.25 96 GLY A CA 1
ATOM 707 C C . GLY A 1 96 ? 7.582 4.209 -17.498 1.00 85.25 96 GLY A C 1
ATOM 708 O O . GLY A 1 96 ? 7.104 4.400 -16.371 1.00 85.25 96 GLY A O 1
ATOM 709 N N . PRO A 1 97 ? 6.773 4.054 -18.566 1.00 84.00 97 PRO A N 1
ATOM 710 C CA . PRO A 1 97 ? 5.314 4.229 -18.510 1.00 84.00 97 PRO A CA 1
ATOM 711 C C . PRO A 1 97 ? 4.604 3.319 -17.497 1.00 84.00 97 PRO A C 1
ATOM 713 O O . PRO A 1 97 ? 3.615 3.719 -16.877 1.00 84.00 97 PRO A O 1
ATOM 716 N N . ARG A 1 98 ? 5.117 2.096 -17.309 1.00 82.19 98 ARG A N 1
ATOM 717 C CA . ARG A 1 98 ? 4.595 1.116 -16.346 1.00 82.19 98 ARG A CA 1
ATOM 718 C C . ARG A 1 98 ? 4.811 1.570 -14.902 1.00 82.19 98 ARG A C 1
ATOM 720 O O . ARG A 1 98 ? 3.846 1.665 -14.149 1.00 82.19 98 ARG A O 1
ATOM 727 N N . THR A 1 99 ? 6.025 1.985 -14.547 1.00 84.44 99 THR A N 1
ATOM 728 C CA . THR A 1 99 ? 6.336 2.512 -13.207 1.00 84.44 99 THR A CA 1
ATOM 729 C C . THR A 1 99 ? 5.536 3.775 -12.882 1.00 84.44 99 TH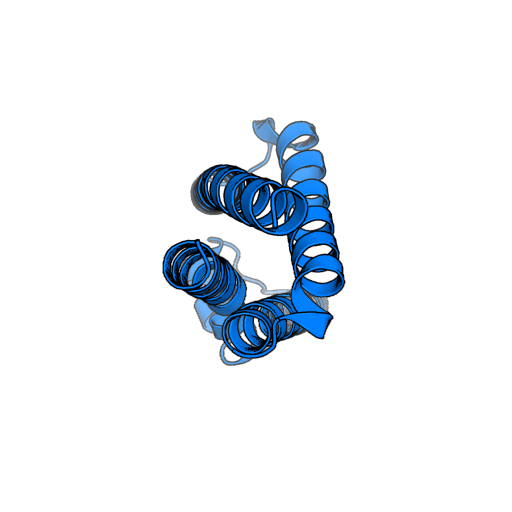R A C 1
ATOM 731 O O . THR A 1 99 ? 5.021 3.906 -11.774 1.00 84.44 99 THR A O 1
ATOM 734 N N . ARG A 1 100 ? 5.321 4.671 -13.858 1.00 87.56 100 ARG A N 1
ATOM 735 C CA . ARG A 1 100 ? 4.435 5.840 -13.676 1.00 87.56 100 ARG A CA 1
ATOM 736 C C . ARG A 1 100 ? 2.981 5.447 -13.405 1.00 87.56 100 ARG A C 1
ATOM 738 O O . ARG A 1 100 ? 2.275 6.155 -12.692 1.00 87.56 100 ARG A O 1
ATOM 745 N N . ARG A 1 101 ? 2.496 4.344 -13.986 1.00 87.06 101 ARG A N 1
ATOM 746 C CA . ARG A 1 101 ? 1.155 3.815 -13.695 1.00 87.06 101 ARG A CA 1
ATOM 747 C C . ARG A 1 101 ? 1.071 3.313 -12.255 1.00 87.06 101 ARG A C 1
ATOM 749 O O . ARG A 1 101 ? 0.122 3.681 -11.577 1.00 87.06 101 ARG A O 1
ATOM 756 N N . VAL A 1 102 ? 2.070 2.562 -11.791 1.00 86.94 102 VAL A N 1
ATOM 757 C CA . VAL A 1 102 ? 2.147 2.101 -10.394 1.00 86.94 102 VAL A CA 1
ATOM 758 C C . VAL A 1 102 ? 2.163 3.289 -9.430 1.00 86.94 102 VAL A C 1
ATOM 760 O O . VAL A 1 102 ? 1.349 3.330 -8.521 1.00 86.94 102 VAL A O 1
ATOM 763 N N . ALA A 1 103 ? 2.968 4.323 -9.692 1.00 90.12 103 ALA A N 1
ATOM 764 C CA . ALA A 1 103 ? 2.987 5.531 -8.859 1.00 90.12 103 ALA A CA 1
ATOM 765 C C . ALA A 1 103 ? 1.618 6.238 -8.772 1.00 90.12 103 ALA A C 1
ATOM 767 O O . ALA A 1 103 ? 1.253 6.755 -7.722 1.00 90.12 103 ALA A O 1
ATOM 768 N N . ARG A 1 104 ? 0.823 6.245 -9.852 1.00 91.50 104 ARG A N 1
ATOM 769 C CA . ARG A 1 104 ? -0.550 6.786 -9.811 1.00 91.50 104 ARG A CA 1
ATOM 770 C C . ARG A 1 104 ? -1.495 5.928 -8.969 1.00 91.50 104 ARG A C 1
ATOM 772 O O . ARG A 1 104 ? -2.351 6.482 -8.286 1.00 91.50 104 ARG A O 1
ATOM 779 N N . ILE A 1 105 ? -1.343 4.605 -9.024 1.00 92.12 105 ILE A N 1
ATOM 780 C CA . ILE A 1 105 ? -2.121 3.671 -8.201 1.00 92.12 105 ILE A CA 1
ATOM 781 C C . ILE A 1 105 ? -1.775 3.872 -6.720 1.00 92.12 105 ILE A C 1
ATOM 783 O O . ILE A 1 105 ? -2.685 4.036 -5.913 1.00 92.12 105 ILE A O 1
ATOM 787 N N . ASP A 1 106 ? -0.488 3.959 -6.378 1.00 91.25 106 ASP A N 1
ATOM 788 C CA . ASP A 1 106 ? -0.030 4.178 -5.000 1.00 91.25 106 ASP A CA 1
ATOM 789 C C . ASP A 1 106 ? -0.478 5.535 -4.451 1.00 91.25 106 ASP A C 1
ATOM 791 O O . ASP A 1 106 ? -0.842 5.640 -3.282 1.00 91.25 106 ASP A O 1
ATOM 795 N N . LEU A 1 107 ? -0.531 6.577 -5.288 1.00 94.50 107 LEU A N 1
ATOM 796 C CA . LEU A 1 107 ? -1.094 7.868 -4.891 1.00 94.50 107 LEU A CA 1
ATOM 797 C C . LEU A 1 107 ? -2.575 7.738 -4.503 1.00 94.50 107 LEU A C 1
ATOM 799 O O . LEU A 1 107 ? -2.978 8.227 -3.449 1.00 94.50 107 LEU A O 1
ATOM 803 N N . ALA A 1 108 ? -3.377 7.049 -5.320 1.00 95.44 108 ALA A N 1
ATOM 804 C CA . ALA A 1 108 ? -4.785 6.807 -5.011 1.00 95.44 108 ALA A CA 1
ATOM 805 C C . ALA A 1 108 ? -4.948 5.946 -3.744 1.00 95.44 108 ALA A C 1
ATOM 807 O O . ALA A 1 108 ? -5.739 6.283 -2.864 1.00 95.44 108 ALA A O 1
ATOM 808 N N . ALA A 1 109 ? -4.157 4.879 -3.611 1.00 94.19 109 ALA A N 1
ATOM 809 C CA . ALA A 1 109 ? -4.149 4.015 -2.434 1.00 94.19 109 ALA A CA 1
ATOM 810 C C . ALA A 1 109 ? -3.736 4.764 -1.155 1.00 94.19 109 ALA A C 1
ATOM 812 O O . ALA A 1 109 ? -4.313 4.530 -0.095 1.00 94.19 109 ALA A O 1
ATOM 813 N N . THR A 1 110 ? -2.805 5.717 -1.253 1.00 94.81 110 THR A N 1
ATOM 814 C CA . THR A 1 110 ? -2.392 6.580 -0.137 1.00 94.81 110 THR A CA 1
ATOM 815 C C . THR A 1 110 ? -3.550 7.451 0.346 1.00 94.81 110 THR A C 1
ATOM 817 O O . THR A 1 110 ? -3.782 7.539 1.549 1.00 94.81 110 THR A O 1
ATOM 820 N N . VAL A 1 111 ? -4.330 8.043 -0.566 1.00 97.00 111 VAL A N 1
ATOM 821 C CA . VAL A 1 111 ? -5.533 8.816 -0.204 1.00 97.00 111 VAL A CA 1
ATOM 822 C C . VAL A 1 111 ? -6.552 7.931 0.517 1.00 97.00 111 VAL A C 1
ATOM 824 O O . VAL A 1 111 ? -7.051 8.310 1.574 1.00 97.00 111 VAL A O 1
ATOM 827 N N . LEU A 1 112 ? -6.819 6.724 0.004 1.00 96.19 112 LEU A N 1
ATOM 828 C CA . LEU A 1 112 ? -7.721 5.768 0.659 1.00 96.19 112 LEU A CA 1
ATOM 829 C C . LEU A 1 112 ? -7.231 5.368 2.057 1.00 96.19 112 LEU A C 1
ATOM 831 O O . LEU A 1 112 ? -8.030 5.262 2.988 1.00 96.19 112 LEU A O 1
ATOM 835 N N . LEU A 1 113 ? -5.921 5.175 2.219 1.00 95.88 113 LEU A N 1
ATOM 836 C CA . LEU A 1 113 ? -5.323 4.815 3.499 1.00 95.88 113 LEU A CA 1
ATOM 837 C C . LEU A 1 113 ? -5.407 5.961 4.518 1.00 95.88 113 LEU A C 1
ATOM 839 O O . LEU A 1 113 ? -5.693 5.714 5.688 1.00 95.88 113 LEU A O 1
ATOM 843 N N . LEU A 1 114 ? -5.232 7.211 4.078 1.00 96.56 114 LEU A N 1
ATOM 844 C CA . LEU A 1 114 ? -5.426 8.396 4.919 1.00 96.56 114 LEU A CA 1
ATOM 845 C C . LEU A 1 114 ? -6.884 8.542 5.370 1.00 96.56 114 LEU A C 1
ATOM 847 O O . LEU A 1 114 ? -7.128 8.840 6.537 1.00 96.56 114 LEU A O 1
ATOM 851 N N . LEU A 1 115 ? -7.853 8.266 4.490 1.00 96.31 115 LEU A N 1
ATOM 852 C CA . LEU A 1 115 ? -9.272 8.229 4.864 1.00 96.31 115 LEU A CA 1
ATOM 853 C C . LEU A 1 115 ? -9.542 7.151 5.920 1.00 96.31 115 LEU A C 1
ATOM 855 O O . LEU A 1 115 ? -10.229 7.415 6.906 1.00 96.31 115 LEU A O 1
ATOM 859 N N . ALA A 1 116 ? -8.967 5.954 5.761 1.00 95.12 116 ALA A N 1
ATOM 860 C CA . ALA A 1 116 ? -9.070 4.897 6.765 1.00 95.12 116 ALA A CA 1
ATOM 861 C C . ALA A 1 116 ? -8.457 5.326 8.110 1.00 95.12 116 ALA A C 1
ATOM 863 O O . ALA A 1 116 ? -9.067 5.092 9.151 1.00 95.12 116 ALA A O 1
ATOM 864 N N . GLY A 1 117 ? -7.299 5.993 8.089 1.00 94.81 117 GLY A N 1
ATOM 865 C CA . GLY A 1 117 ? -6.649 6.556 9.276 1.00 94.81 117 GLY A CA 1
ATOM 866 C C . GLY A 1 117 ? -7.495 7.615 9.979 1.00 94.81 117 GLY A C 1
ATOM 867 O O . GLY A 1 117 ? -7.680 7.535 11.190 1.00 94.81 117 GLY A O 1
ATOM 868 N N . GLY A 1 118 ? -8.082 8.547 9.226 1.00 95.00 118 GLY A N 1
ATOM 869 C CA . GLY A 1 118 ? -8.993 9.557 9.771 1.00 95.00 118 GLY A CA 1
ATOM 870 C C . GLY A 1 118 ? -10.229 8.938 10.426 1.00 95.00 118 GLY A C 1
ATOM 871 O O . GLY A 1 118 ? -10.623 9.352 11.512 1.00 95.00 118 GLY A O 1
ATOM 872 N N . LEU A 1 119 ? -10.799 7.891 9.819 1.00 94.06 119 LEU A N 1
ATOM 873 C CA . LEU A 1 119 ? -11.924 7.154 10.400 1.00 94.06 119 LEU A CA 1
ATOM 874 C C . LEU A 1 119 ? -11.551 6.416 11.690 1.00 94.06 119 LEU A C 1
ATOM 876 O O . LEU A 1 119 ? -12.392 6.329 12.575 1.00 94.06 119 LEU A O 1
ATOM 880 N N . VAL A 1 120 ? -10.331 5.878 11.791 1.00 92.75 120 VAL A N 1
ATOM 881 C CA . VAL A 1 120 ? -9.834 5.219 13.014 1.00 92.75 120 VAL A CA 1
ATOM 882 C C . VAL A 1 120 ? -9.565 6.231 14.124 1.00 92.75 120 VAL A C 1
ATOM 884 O O . VAL A 1 120 ? -9.831 5.934 15.278 1.00 92.75 120 VAL A O 1
ATOM 887 N N . ALA A 1 121 ? -9.059 7.420 13.796 1.00 90.75 121 ALA A N 1
ATOM 888 C CA . ALA A 1 121 ? -8.801 8.470 14.784 1.00 90.75 121 ALA A CA 1
ATOM 889 C C . ALA A 1 121 ? -10.085 9.132 15.320 1.00 90.75 121 ALA A C 1
ATOM 891 O O . ALA A 1 121 ? -10.053 9.766 16.370 1.00 90.75 121 ALA A O 1
ATOM 892 N N . ALA A 1 122 ? -11.198 9.008 14.592 1.00 87.62 122 ALA A N 1
ATOM 893 C CA . ALA A 1 122 ? -12.497 9.569 14.958 1.00 87.62 122 ALA A CA 1
ATOM 894 C C . ALA A 1 122 ? -13.389 8.614 15.783 1.00 87.62 122 ALA A C 1
ATOM 896 O O . ALA A 1 122 ? -14.530 8.972 16.076 1.00 87.62 122 ALA A O 1
ATOM 897 N N . THR A 1 123 ? -12.909 7.407 16.111 1.00 78.88 123 THR A N 1
ATOM 898 C CA . THR A 1 123 ? -13.599 6.396 16.942 1.00 78.88 123 THR A CA 1
ATOM 899 C C . THR A 1 123 ? -12.857 6.161 18.239 1.00 78.88 123 THR A C 1
ATOM 901 O O . THR A 1 123 ? -13.536 6.039 19.277 1.00 78.88 123 THR A O 1
#

Mean predicted aligned error: 5.46 Å

Sequence (123 aa):
MYLLTSALLLVVGAIHLAPGIVALSPHRARDLYGTAATDPDLALLLRHRAVLLALVGAGLMYAAFTPSVRPAMILAGFLSMLSFLAFAARDRGNLGPRTRRVARIDLAATVLLLLAGGLVAAT

Foldseek 3Di:
DLQLLLVLLLVLLVLLLVLQVCLVPVVCCCVQAVDPCPDPVVSVVSNVSSVLSNVLSVQSNVCSVVVVCLVVSLVVSLVSLVVLLVVCVVCVVPGDPSSVVSNVVSVVSNVSSVVSVVVSVVD

Solvent-accessible surface area (backbone atoms only — not comparable to full-atom values): 6331 Å² total; per-residue (Å²): 112,68,68,60,37,22,53,40,28,39,54,43,11,53,59,32,33,56,52,28,58,30,45,81,31,69,74,46,34,32,76,61,48,69,44,79,65,80,48,67,65,58,40,50,54,53,22,53,50,11,45,56,37,24,52,48,10,51,44,20,39,50,24,38,81,36,71,91,47,30,68,62,35,48,51,54,48,46,55,53,44,50,54,53,46,53,53,50,64,74,44,54,91,78,54,49,75,44,47,51,49,51,51,54,49,44,53,53,38,45,53,48,49,50,52,31,49,54,57,60,76,74,107